Protein 1QHQ (pdb70)

Foldseek 3Di:
DLFKAFPFFDPDDFPEEEEWEPEQEDLAIPAQEAEEAAQGKYKYKYFYAHPPQDKWKKWWFQDDDVRVVQQLVQLQPVVVNQRHRDHPRPRTGIMGGIATHRDMTITIGGHHHFDKIKMAINRPPSVVRPHIHIYGHHD

Sequence (139 aa):
ANAPGGSNVVNETPAQTVEVRAAPDALAFAQTSLSLPANTVVRLDFVNQNNLGVQHNWVLVNGGDDVAAAVNTAAQNNADALFVPPPDTPNALAWTAMLNAGESGSVTFRTPAPGTYLYICTFPGHYLAGMKGTLTVTP

Secondary structure (DSSP, 8-state):
----B-TTB--S--SEEEEEEB-SSSSSBS-SEEEEETT-EEEEEEEE--SS---B--EEESSSHHHHHHHHHHHHT-GGGTTPPPTT-TTEEEEPPPB-TTEEEEEEEE--SSEEEEEE--STTTTTTT-EEEEEEE-

B-factor: mean 20.48, std 12.96, range [2.92, 97.49]

CATH classification: 2.60.40.420

Organism: Chloroflexus aurantiacus (strain ATCC 29366 / DSM 635 / J-10-fl) (NCBI:txid324602)

InterPro domains:
  IPR000923 Blue (type 1) copper domain [PF00127] (114-233)
  IPR008972 Cupredoxin [G3DSA:2.60.40.420] (96-235)
  IPR008972 Cupredoxin [SSF49503] (112-233)
  IPR028871 Blue (type 1) copper protein, binding site [PS00196] (211-227)
  IPR033138 Multicopper oxidases, conserved site [PS00079] (211-231)
  IPR050845 Copper-binding electron transfer protein [PTHR38439] (43-235)

Radius of gyration: 13.28 Å; Cα contacts (8 Å, |Δi|>4): 387; chains: 1; bounding box: 32×34×27 Å

Structure (mmCIF, N/CA/C/O backbone):
data_1QHQ
#
_entry.id   1QHQ
#
_cell.length_a   115.739
_cell.length_b   115.739
_cell.length_c   54.549
_cell.angle_alpha   90.00
_cell.angle_beta   90.00
_cell.angle_gamma   120.00
#
_symmetry.space_group_name_H-M   'P 64 2 2'
#
loop_
_entity.id
_entity.type
_entity.pdbx_description
1 polymer 'PROTEIN (AURACYANIN)'
2 non-polymer 'COPPER (II) ION'
3 non-polymer 'CHLORIDE ION'
4 non-polymer 'SULFATE ION'
5 water water
#
loop_
_atom_site.group_PDB
_atom_site.id
_atom_site.type_symbol
_atom_site.label_atom_id
_atom_site.label_alt_id
_atom_site.label_comp_id
_atom_site.label_asym_id
_atom_site.label_entity_id
_atom_site.label_seq_id
_atom_site.pdbx_PDB_ins_code
_atom_site.Cartn_x
_atom_site.Cartn_y
_atom_site.Cartn_z
_atom_site.occupancy
_atom_site.B_iso_or_equiv
_atom_site.auth_seq_id
_atom_site.auth_comp_id
_atom_site.auth_asym_id
_atom_site.auth_atom_id
_atom_site.pdbx_PDB_model_num
ATOM 1 N N . ALA A 1 2 ? 20.930 24.991 -18.846 1.00 30.32 2 ALA A N 1
ATOM 2 C CA . ALA A 1 2 ? 20.472 25.227 -17.453 1.00 28.59 2 ALA A CA 1
ATOM 3 C C . ALA A 1 2 ? 21.560 25.919 -16.632 1.00 27.08 2 ALA A C 1
ATOM 4 O O . ALA A 1 2 ? 21.352 26.155 -15.431 1.00 28.26 2 ALA A O 1
ATOM 6 N N . ASN A 1 3 ? 22.811 25.796 -17.096 1.00 25.25 3 ASN A N 1
ATOM 7 C CA . ASN A 1 3 ? 23.853 26.692 -16.547 1.00 21.35 3 ASN A CA 1
ATOM 8 C C . ASN A 1 3 ? 23.480 28.137 -16.835 1.00 21.74 3 ASN A C 1
ATOM 9 O O . ASN A 1 3 ? 23.769 28.688 -17.903 1.00 20.72 3 ASN A O 1
ATOM 14 N N . ALA A 1 4 ? 22.846 28.792 -15.850 1.00 21.48 4 ALA A N 1
ATOM 15 C CA . ALA A 1 4 ? 22.393 30.168 -16.049 1.00 18.87 4 ALA A CA 1
ATOM 16 C C . ALA A 1 4 ? 22.420 30.918 -14.705 1.00 17.26 4 ALA A C 1
ATOM 17 O O . ALA A 1 4 ? 22.327 30.271 -13.654 1.00 18.12 4 ALA A O 1
ATOM 19 N N . PRO A 1 5 ? 22.393 32.217 -14.791 1.00 15.99 5 PRO A N 1
ATOM 20 C CA . PRO A 1 5 ? 22.293 33.052 -13.577 1.00 15.93 5 PRO A CA 1
ATOM 21 C C . PRO A 1 5 ? 20.946 32.818 -12.934 1.00 14.48 5 PRO A C 1
ATOM 22 O O . PRO A 1 5 ? 19.997 32.332 -13.576 1.00 16.90 5 PRO A O 1
ATOM 26 N N . GLY A 1 6 ? 20.772 33.276 -11.706 1.00 12.60 6 GLY A N 1
ATOM 27 C CA . GLY A 1 6 ? 19.476 33.043 -11.026 1.00 12.73 6 GLY A CA 1
ATOM 28 C C . GLY A 1 6 ? 19.575 33.616 -9.605 1.00 14.07 6 GLY A C 1
ATOM 29 O O . GLY A 1 6 ? 20.469 34.413 -9.318 1.00 14.76 6 GLY A O 1
ATOM 30 N N . GLY A 1 7 ? 18.543 33.335 -8.828 1.00 15.35 7 GLY A N 1
ATOM 31 C CA . GLY A 1 7 ? 18.497 33.801 -7.445 1.00 14.02 7 GLY A CA 1
ATOM 32 C C . GLY A 1 7 ? 17.148 34.433 -7.130 1.00 14.97 7 GLY A C 1
ATOM 33 O O . GLY A 1 7 ? 16.440 34.974 -7.963 1.00 15.22 7 GLY A O 1
ATOM 34 N N . SER A 1 8 ? 16.821 34.376 -5.813 1.00 14.03 8 SER A N 1
ATOM 35 C CA . SER A 1 8 ? 15.562 34.953 -5.382 1.00 14.70 8 SER A CA 1
ATOM 36 C C . SER A 1 8 ? 15.475 36.442 -5.640 1.00 15.73 8 SER A C 1
ATOM 37 O O . SER A 1 8 ? 14.362 36.950 -5.751 1.00 15.43 8 SER A O 1
ATOM 40 N N . ASN A 1 9 ? 16.584 37.160 -5.661 1.00 13.10 9 ASN A N 1
ATOM 41 C CA . ASN A 1 9 ? 16.553 38.616 -5.758 1.00 11.23 9 ASN A CA 1
ATOM 42 C C . ASN A 1 9 ? 16.880 39.139 -7.149 1.00 8.89 9 ASN A C 1
ATOM 43 O O . ASN A 1 9 ? 17.067 40.345 -7.327 1.00 11.68 9 ASN A O 1
ATOM 48 N N . VAL A 1 10 ? 16.959 38.241 -8.132 1.00 10.10 10 VAL A N 1
ATOM 49 C CA . VAL A 1 10 ? 17.215 38.721 -9.517 1.00 10.47 10 VAL A CA 1
ATOM 50 C C . VAL A 1 10 ? 16.088 39.608 -9.999 1.00 14.63 10 VAL A C 1
ATOM 51 O O . VAL A 1 10 ? 14.924 39.289 -9.739 1.00 13.79 10 VAL A O 1
ATOM 55 N N . VAL A 1 11 ? 16.434 40.711 -10.648 1.00 12.02 11 VAL A N 1
ATOM 56 C CA . VAL A 1 11 ? 15.401 41.607 -11.199 1.00 12.07 11 VAL A CA 1
ATOM 57 C C . VAL A 1 11 ? 15.834 42.041 -12.591 1.00 13.29 11 VAL A C 1
ATOM 58 O O . VAL A 1 11 ? 17.030 42.123 -12.903 1.00 12.98 11 VAL A O 1
ATOM 62 N N . ASN A 1 12 ? 14.851 42.322 -13.445 1.00 13.84 12 ASN A N 1
ATOM 63 C CA . ASN A 1 12 ? 15.104 42.920 -14.752 1.00 13.75 12 ASN A CA 1
ATOM 64 C C . ASN A 1 12 ? 14.871 44.417 -14.647 1.00 12.76 12 ASN A C 1
ATOM 65 O O . ASN A 1 12 ? 13.837 44.996 -15.019 1.00 13.06 12 ASN A O 1
ATOM 73 N N . GLU A 1 13 ? 15.806 45.090 -13.974 1.00 11.54 13 GLU A N 1
ATOM 74 C CA . GLU A 1 13 ? 15.771 46.512 -13.737 1.00 10.23 13 GLU A CA 1
ATOM 75 C C . GLU A 1 13 ? 17.114 47.141 -14.075 1.00 14.93 13 GLU A C 1
ATOM 76 O O . GLU A 1 13 ? 18.136 46.440 -14.055 1.00 12.11 13 GLU A O 1
ATOM 86 N N . THR A 1 14 ? 17.102 48.424 -14.350 1.00 13.75 14 THR A N 1
ATOM 87 C CA . THR A 1 14 ? 18.381 49.110 -14.659 1.00 16.99 14 THR A CA 1
ATOM 88 C C . THR A 1 14 ? 19.176 49.206 -13.365 1.00 12.28 14 THR A C 1
ATOM 89 O O . THR A 1 14 ? 18.670 49.591 -12.314 1.00 14.48 14 THR A O 1
ATOM 95 N N . PRO A 1 15 ? 20.454 48.814 -13.421 1.00 12.98 15 PRO A N 1
ATOM 96 C CA . PRO A 1 15 ? 21.274 48.840 -12.227 1.00 13.38 15 PRO A CA 1
ATOM 97 C C . PRO A 1 15 ? 21.509 50.267 -11.726 1.00 11.64 15 PRO A C 1
ATOM 98 O O . PRO A 1 15 ? 21.793 51.151 -12.531 1.00 14.02 15 PRO A O 1
ATOM 102 N N . ALA A 1 16 ? 21.478 50.420 -10.414 1.00 11.15 16 ALA A N 1
ATOM 103 C CA . ALA A 1 16 ? 21.850 51.706 -9.793 1.00 12.22 16 ALA A CA 1
ATOM 104 C C . ALA A 1 16 ? 23.355 51.749 -9.569 1.00 13.08 16 ALA A C 1
ATOM 105 O O . ALA A 1 16 ? 23.987 52.795 -9.386 1.00 15.68 16 ALA A O 1
ATOM 107 N N . GLN A 1 17 ? 23.952 50.553 -9.451 1.00 12.57 17 GLN A N 1
ATOM 108 C CA . GLN A 1 17 ? 25.362 50.410 -9.258 1.00 11.61 17 GLN A CA 1
ATOM 109 C C . GLN A 1 17 ? 25.826 49.142 -10.014 1.00 10.29 17 GLN A C 1
ATOM 110 O O . GLN A 1 17 ? 25.015 48.267 -10.255 1.00 11.33 17 GLN A O 1
ATOM 116 N N . THR A 1 18 ? 27.100 49.165 -10.402 1.00 9.51 18 THR A N 1
ATOM 117 C CA . THR A 1 18 ? 27.660 47.890 -10.918 1.00 10.71 18 THR A CA 1
ATOM 118 C C . THR A 1 18 ? 28.946 47.619 -10.127 1.00 9.57 18 THR A C 1
ATOM 119 O O . THR A 1 18 ? 29.580 48.534 -9.599 1.00 9.44 18 THR A O 1
ATOM 123 N N . VAL A 1 19 ? 29.252 46.335 -9.997 1.00 8.99 19 VAL A N 1
ATOM 124 C CA . VAL A 1 19 ? 30.507 46.016 -9.246 1.00 9.89 19 VAL A CA 1
ATOM 125 C C . VAL A 1 19 ? 31.211 44.855 -9.964 1.00 8.91 19 VAL A C 1
ATOM 126 O O . VAL A 1 19 ? 30.534 43.927 -10.413 1.00 10.47 19 VAL A O 1
ATOM 130 N N . GLU A 1 20 ? 32.515 44.940 -10.062 1.00 9.46 20 GLU A N 1
ATOM 131 C CA . GLU A 1 20 ? 33.301 43.893 -10.747 1.00 11.39 20 GLU A CA 1
ATOM 132 C C . GLU A 1 20 ? 33.882 42.918 -9.708 1.00 11.05 20 GLU A C 1
ATOM 133 O O . GLU A 1 20 ? 34.445 43.371 -8.722 1.00 12.46 20 GLU A O 1
ATOM 143 N N . VAL A 1 21 ? 33.740 41.635 -9.981 1.00 9.27 21 VAL A N 1
ATOM 144 C CA . VAL A 1 21 ? 34.480 40.643 -9.144 1.00 9.93 21 VAL A CA 1
ATOM 145 C C . VAL A 1 21 ? 35.365 39.853 -10.107 1.00 10.99 21 VAL A C 1
ATOM 146 O O . VAL A 1 21 ? 34.912 39.543 -11.209 1.00 13.59 21 VAL A O 1
ATOM 150 N N . ARG A 1 22 ? 36.555 39.503 -9.658 1.00 11.54 22 ARG A N 1
ATOM 151 C CA . ARG A 1 22 ? 37.452 38.703 -10.500 1.00 12.30 22 ARG A CA 1
ATOM 152 C C . ARG A 1 22 ? 37.849 37.443 -9.673 1.00 13.81 22 ARG A C 1
ATOM 153 O O . ARG A 1 22 ? 37.872 37.506 -8.452 1.00 11.24 22 ARG A O 1
ATOM 161 N N . ALA A 1 23 ? 38.294 36.459 -10.436 1.00 15.13 23 ALA A N 1
ATOM 162 C CA . ALA A 1 23 ? 38.861 35.254 -9.778 1.00 17.35 23 ALA A CA 1
ATOM 163 C C . ALA A 1 23 ? 40.320 35.503 -9.470 1.00 15.96 23 ALA A C 1
ATOM 164 O O . ALA A 1 23 ? 40.981 36.333 -10.122 1.00 14.73 23 ALA A O 1
ATOM 166 N N . ALA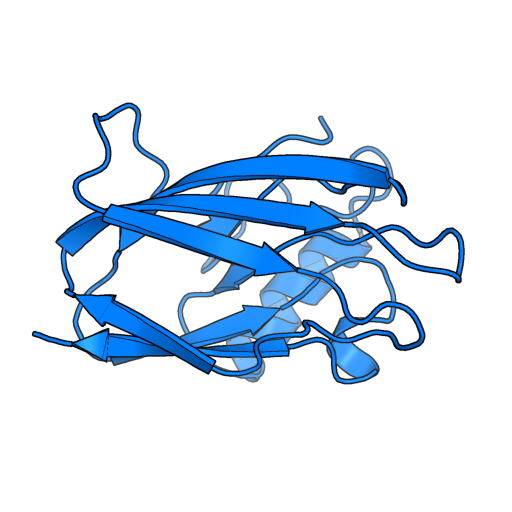 A 1 24 ? 40.828 34.854 -8.413 1.00 16.44 24 ALA A N 1
ATOM 167 C CA . ALA A 1 24 ? 42.324 34.866 -8.275 1.00 16.05 24 ALA A CA 1
ATOM 168 C C . ALA A 1 24 ? 42.857 34.077 -9.491 1.00 14.99 24 ALA A C 1
ATOM 169 O O . ALA A 1 24 ? 42.205 33.126 -9.918 1.00 17.34 24 ALA A O 1
ATOM 171 N N . PRO A 1 25 ? 43.965 34.504 -10.039 1.00 20.92 25 PRO A N 1
ATOM 172 C CA . PRO A 1 25 ? 44.507 33.876 -11.245 1.00 22.94 25 PRO A CA 1
ATOM 173 C C . PRO A 1 25 ? 45.137 32.528 -10.947 1.00 23.50 25 PRO A C 1
ATOM 174 O O . PRO A 1 25 ? 45.064 31.635 -11.803 1.00 23.81 25 PRO A O 1
ATOM 178 N N . ASP A 1 26 ? 45.659 32.348 -9.746 1.00 24.01 26 ASP A N 1
ATOM 179 C CA . ASP A 1 26 ? 46.407 31.130 -9.407 1.00 24.04 26 ASP A CA 1
ATOM 180 C C . ASP A 1 26 ? 45.901 30.438 -8.164 1.00 24.28 26 ASP A C 1
ATOM 181 O O . ASP A 1 26 ? 46.593 29.568 -7.583 1.00 22.93 26 ASP A O 1
ATOM 186 N N . ALA A 1 27 ? 44.680 30.722 -7.725 1.00 18.29 27 ALA A N 1
ATOM 187 C CA . ALA A 1 27 ? 44.126 30.092 -6.530 1.00 16.89 27 ALA A CA 1
ATOM 188 C C . ALA A 1 27 ? 42.650 29.861 -6.665 1.00 17.87 27 ALA A C 1
ATOM 189 O O . ALA A 1 27 ? 41.981 30.589 -7.443 1.00 18.64 27 ALA A O 1
ATOM 191 N N . LEU A 1 28 ? 42.054 28.996 -5.876 1.00 15.96 28 LEU A N 1
ATOM 192 C CA . LEU A 1 28 ? 40.620 28.830 -5.788 1.00 16.63 28 LEU A CA 1
ATOM 193 C C . LEU A 1 28 ? 40.027 29.848 -4.808 1.00 16.44 28 LEU A C 1
ATOM 194 O O . LEU A 1 28 ? 39.696 29.591 -3.667 1.00 16.14 28 LEU A O 1
ATOM 199 N N . ALA A 1 29 ? 39.968 31.102 -5.314 1.00 15.81 29 ALA A N 1
ATOM 200 C CA . ALA A 1 29 ? 39.510 32.201 -4.454 1.00 14.09 29 ALA A CA 1
ATOM 201 C C . ALA A 1 29 ? 39.007 33.339 -5.371 1.00 16.12 29 ALA A C 1
ATOM 202 O O . ALA A 1 29 ? 39.403 33.430 -6.521 1.00 15.37 29 ALA A O 1
ATOM 204 N N . PHE A 1 30 ? 38.202 34.196 -4.746 1.00 14.88 30 PHE A N 1
ATOM 205 C CA . PHE A 1 30 ? 37.890 35.465 -5.436 1.00 11.97 30 PHE A CA 1
ATOM 206 C C . PHE A 1 30 ? 39.062 36.406 -5.173 1.00 13.18 30 PHE A C 1
ATOM 207 O O . PHE A 1 30 ? 39.635 36.398 -4.078 1.00 15.36 30 PHE A O 1
ATOM 215 N N . ALA A 1 31 ? 39.289 37.357 -6.095 1.00 12.66 31 ALA A N 1
ATOM 216 C CA . ALA A 1 31 ? 40.299 38.382 -5.846 1.00 15.47 31 ALA A CA 1
ATOM 217 C C . ALA A 1 31 ? 39.805 39.354 -4.777 1.00 14.68 31 ALA A C 1
ATOM 218 O O . ALA A 1 31 ? 40.566 39.869 -3.982 1.00 18.60 31 ALA A O 1
ATOM 220 N N . GLN A 1 32 ? 38.482 39.560 -4.759 1.00 17.38 32 GLN A N 1
ATOM 221 C CA . GLN A 1 32 ? 37.847 40.405 -3.737 1.00 17.76 32 GLN A CA 1
ATOM 222 C C . GLN A 1 32 ? 37.212 39.494 -2.668 1.00 14.24 32 GLN A C 1
ATOM 223 O O . GLN A 1 32 ? 36.228 38.821 -2.973 1.00 14.67 32 GLN A O 1
ATOM 229 N N . THR A 1 33 ? 37.677 39.596 -1.432 1.00 14.64 33 THR A N 1
ATOM 230 C CA . THR A 1 33 ? 37.084 38.765 -0.374 1.00 14.81 33 THR A CA 1
ATOM 231 C C . THR A 1 33 ? 36.127 39.560 0.498 1.00 13.49 33 THR A C 1
ATOM 232 O O . THR A 1 33 ? 35.475 39.011 1.378 1.00 11.76 33 THR A O 1
ATOM 236 N N . SER A 1 34 ? 35.971 40.857 0.149 1.00 12.53 34 SER A N 1
ATOM 237 C CA . SER A 1 34 ? 34.901 41.637 0.763 1.00 13.07 34 SER A CA 1
ATOM 238 C C . SER A 1 34 ? 34.251 42.559 -0.282 1.00 12.29 34 SER A C 1
ATOM 239 O O . SER A 1 34 ? 34.852 43.067 -1.188 1.00 13.64 34 SER A O 1
ATOM 242 N N . LEU A 1 35 ? 32.918 42.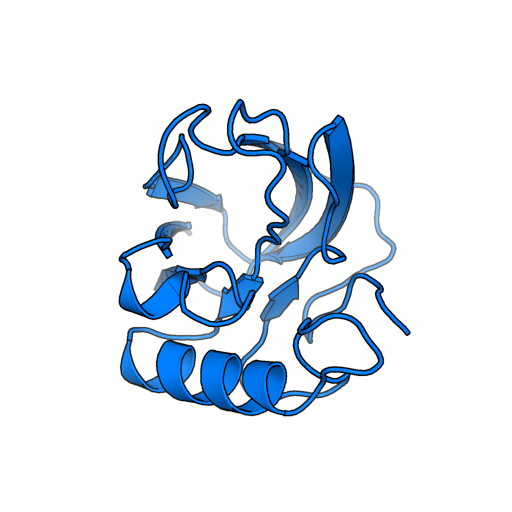690 -0.125 1.00 10.80 35 LEU A N 1
ATOM 243 C CA . LEU A 1 35 ? 32.175 43.628 -0.967 1.00 10.14 35 LEU A CA 1
ATOM 244 C C . LEU A 1 35 ? 31.259 44.442 -0.007 1.00 10.58 35 LEU A C 1
ATOM 245 O O . LEU A 1 35 ? 30.934 43.931 1.042 1.00 9.74 35 LEU A O 1
ATOM 250 N N . SER A 1 36 ? 30.879 45.610 -0.518 1.00 10.81 36 SER A N 1
ATOM 251 C CA . SER A 1 36 ? 29.959 46.456 0.295 1.00 11.61 36 SER A CA 1
ATOM 252 C C . SER A 1 36 ? 28.926 47.057 -0.665 1.00 10.85 36 SER A C 1
ATOM 253 O O . SER A 1 36 ? 29.352 47.625 -1.673 1.00 13.35 36 SER A O 1
ATOM 256 N N . LEU A 1 37 ? 27.660 46.995 -0.348 1.00 11.35 37 LEU A N 1
ATOM 257 C CA . LEU A 1 37 ? 26.640 47.644 -1.230 1.00 10.78 37 LEU A CA 1
ATOM 258 C C . LEU A 1 37 ? 25.539 48.164 -0.297 1.00 11.45 37 LEU A C 1
ATOM 259 O O . LEU A 1 37 ? 25.243 47.580 0.727 1.00 12.31 37 LEU A O 1
ATOM 264 N N . PRO A 1 38 ? 24.804 49.176 -0.783 1.00 9.70 38 PRO A N 1
ATOM 265 C CA . PRO A 1 38 ? 23.640 49.646 -0.020 1.00 11.94 38 PRO A CA 1
ATOM 266 C C . PRO A 1 38 ? 22.504 48.659 -0.122 1.00 12.11 38 PRO A C 1
ATOM 267 O O . PRO A 1 38 ? 22.410 47.951 -1.133 1.00 12.06 38 PRO A O 1
ATOM 271 N N . ALA A 1 39 ? 21.607 48.664 0.848 1.00 10.72 39 ALA A N 1
ATOM 272 C CA . ALA A 1 39 ? 20.447 47.802 0.875 1.00 11.21 39 ALA A CA 1
ATOM 273 C C . ALA A 1 39 ? 19.393 48.224 -0.159 1.00 12.48 39 ALA A C 1
ATOM 274 O O . ALA A 1 39 ? 19.349 49.378 -0.550 1.00 13.67 39 ALA A O 1
ATOM 276 N N . ASN A 1 40 ? 18.614 47.259 -0.563 1.00 11.86 40 ASN A N 1
ATOM 277 C CA . ASN A 1 40 ? 17.432 47.477 -1.404 1.00 12.78 40 ASN A CA 1
ATOM 278 C C . ASN A 1 40 ? 17.745 48.299 -2.620 1.00 13.05 40 ASN A C 1
ATOM 279 O O . ASN A 1 40 ? 17.001 49.194 -3.065 1.00 14.90 40 ASN A O 1
ATOM 284 N N . THR A 1 41 ? 18.856 47.983 -3.297 1.00 11.53 41 THR A N 1
ATOM 285 C CA . THR A 1 41 ? 19.347 48.661 -4.453 1.00 11.98 41 THR A CA 1
ATOM 286 C C . THR A 1 41 ? 19.618 47.665 -5.590 1.00 11.77 41 THR A C 1
ATOM 287 O O . THR A 1 41 ? 20.034 46.534 -5.305 1.00 12.03 41 THR A O 1
ATOM 291 N N . VAL A 1 42 ? 19.296 48.037 -6.806 1.00 9.80 42 VAL A N 1
ATOM 292 C CA . VAL A 1 42 ? 19.576 47.144 -7.954 1.00 9.44 42 VAL A CA 1
ATOM 293 C C . VAL A 1 42 ? 21.040 47.275 -8.339 1.00 9.77 42 VAL A C 1
ATOM 294 O O . VAL A 1 42 ? 21.550 48.362 -8.628 1.00 10.48 42 VAL A O 1
ATOM 298 N N . VAL A 1 43 ? 21.713 46.114 -8.338 1.00 10.11 43 VAL A N 1
ATOM 299 C CA . VAL A 1 43 ? 23.151 46.107 -8.673 1.00 6.73 43 VAL A CA 1
ATOM 300 C C . VAL A 1 43 ? 23.412 45.083 -9.759 1.00 7.22 43 VAL A C 1
ATOM 301 O O . VAL A 1 43 ? 22.806 44.006 -9.730 1.00 7.92 43 VAL A O 1
ATOM 307 N N . ARG A 1 44 ? 24.237 45.427 -10.735 1.00 8.42 44 ARG A N 1
ATOM 308 C CA . ARG A 1 44 ? 24.772 44.424 -11.645 1.00 9.38 44 ARG A CA 1
ATOM 309 C C . ARG A 1 44 ? 26.177 44.027 -11.196 1.00 6.43 44 ARG A C 1
ATOM 310 O O . ARG A 1 44 ? 27.083 44.832 -11.125 1.00 7.93 44 ARG A O 1
ATOM 318 N N . LEU A 1 45 ? 26.310 42.700 -10.908 1.00 9.34 45 LEU A N 1
ATOM 319 C CA . LE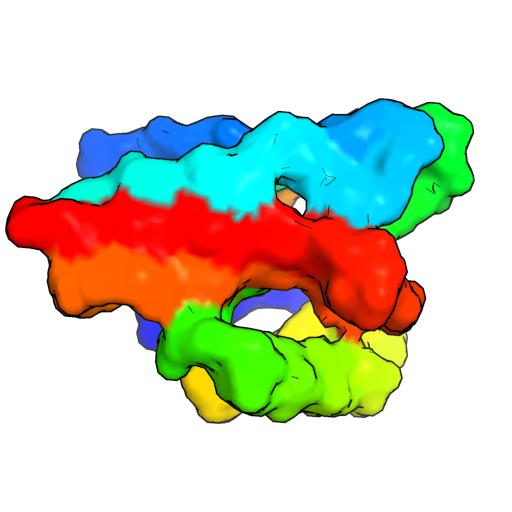U A 1 45 ? 27.627 42.195 -10.531 1.00 10.09 45 LEU A CA 1
ATOM 320 C C . LEU A 1 45 ? 28.242 41.499 -11.763 1.00 6.94 45 LEU A C 1
ATOM 321 O O . LEU A 1 45 ? 27.561 40.690 -12.404 1.00 9.95 45 LEU A O 1
ATOM 329 N N . ASP A 1 46 ? 29.385 41.982 -12.157 1.00 6.45 46 ASP A N 1
ATOM 330 C CA . ASP A 1 46 ? 30.091 41.418 -13.324 1.00 8.75 46 ASP A CA 1
ATOM 331 C C . ASP A 1 46 ? 31.228 40.508 -12.784 1.00 9.85 46 ASP A C 1
ATOM 332 O O . ASP A 1 46 ? 32.160 41.046 -12.206 1.00 11.14 46 ASP A O 1
ATOM 337 N N . PHE A 1 47 ? 31.101 39.211 -13.033 1.00 10.01 47 PHE A N 1
ATOM 338 C CA . PHE A 1 47 ? 32.196 38.295 -12.577 1.00 11.19 47 PHE A CA 1
ATOM 339 C C . PHE A 1 47 ? 33.035 37.888 -13.798 1.00 9.78 47 PHE A C 1
ATOM 340 O O . PHE A 1 47 ? 32.515 37.363 -14.784 1.00 9.45 47 PHE A O 1
ATOM 348 N N . VAL A 1 48 ? 34.281 38.343 -13.781 1.00 11.66 48 VAL A N 1
ATOM 349 C CA . VAL A 1 48 ? 35.225 38.008 -14.857 1.00 14.60 48 VAL A CA 1
ATOM 350 C C . VAL A 1 48 ? 36.154 36.877 -14.372 1.00 14.33 48 VAL A C 1
ATOM 351 O O . VAL A 1 48 ? 36.819 37.012 -13.356 1.00 16.85 48 VAL A O 1
ATOM 355 N N . ASN A 1 49 ? 35.976 35.702 -14.979 1.00 12.35 49 ASN A N 1
ATOM 356 C CA . ASN A 1 49 ? 36.779 34.534 -14.586 1.00 13.22 49 ASN A CA 1
ATOM 357 C C . ASN A 1 49 ? 38.026 34.401 -15.467 1.00 14.11 49 ASN A C 1
ATOM 358 O O . ASN A 1 49 ? 37.962 33.616 -16.435 1.00 18.53 49 ASN A O 1
ATOM 363 N N . GLN A 1 50 ? 39.074 35.132 -15.198 1.00 13.75 50 GLN A N 1
ATOM 364 C CA . GLN A 1 50 ? 40.360 34.914 -15.894 1.00 16.65 50 GLN A CA 1
ATOM 365 C C . GLN A 1 50 ? 41.335 34.289 -14.870 1.00 16.70 50 GLN A C 1
ATOM 366 O O . GLN A 1 50 ? 41.559 34.826 -13.806 1.00 16.19 50 GLN A O 1
ATOM 372 N N . ASN A 1 51 ? 41.800 33.075 -15.225 1.00 17.30 51 ASN A N 1
ATOM 373 C CA . ASN A 1 51 ? 42.679 32.379 -14.260 1.00 19.33 51 ASN A CA 1
ATOM 374 C C . ASN A 1 51 ? 43.658 31.489 -15.041 1.00 20.78 51 ASN A C 1
ATOM 375 O O . ASN A 1 51 ? 43.373 31.131 -16.172 1.00 20.42 51 ASN A O 1
ATOM 380 N N . ASN A 1 52 ? 44.759 31.186 -14.390 1.00 20.99 52 ASN A N 1
ATOM 381 C CA . ASN A 1 52 ? 45.806 30.359 -15.012 1.00 21.85 52 ASN A CA 1
ATOM 382 C C . ASN A 1 52 ? 45.628 28.884 -14.777 1.00 24.13 52 ASN A C 1
ATOM 383 O O . ASN A 1 52 ? 46.504 28.089 -15.215 1.00 25.37 52 ASN A O 1
ATOM 388 N N . LEU A 1 53 ? 44.545 28.420 -14.183 1.00 21.38 53 LEU A N 1
ATOM 389 C CA . LEU A 1 53 ? 44.345 27.012 -13.869 1.00 20.85 53 LEU A CA 1
ATOM 390 C C . LEU A 1 53 ? 43.493 26.295 -14.868 1.00 21.49 53 LEU A C 1
ATOM 391 O O . LEU A 1 53 ? 43.200 25.086 -14.765 1.00 21.02 53 LEU A O 1
ATOM 396 N N . GLY A 1 54 ? 42.774 27.063 -15.732 1.00 20.04 54 GLY A N 1
ATOM 397 C CA . GLY A 1 54 ? 41.809 26.447 -16.631 1.00 17.98 54 GLY A CA 1
ATOM 398 C C . GLY A 1 54 ? 40.541 26.027 -15.917 1.00 14.17 54 GLY A C 1
ATOM 399 O O . GLY A 1 54 ? 39.749 25.213 -16.373 1.00 17.39 54 GLY A O 1
ATOM 400 N N . VAL A 1 55 ? 40.285 26.685 -14.746 1.00 14.90 55 VAL A N 1
ATOM 401 C CA . VAL A 1 55 ? 39.208 26.230 -13.889 1.00 14.96 55 VAL A CA 1
ATOM 402 C C . VAL A 1 55 ? 37.946 27.091 -13.935 1.00 15.20 55 VAL A C 1
ATOM 403 O O . VAL A 1 55 ? 38.000 28.286 -14.227 1.00 16.38 55 VAL A O 1
ATOM 407 N N . GLN A 1 56 ? 36.823 26.465 -13.761 1.00 15.06 56 GLN A N 1
ATOM 408 C CA . GLN A 1 56 ? 35.513 27.082 -13.702 1.00 14.40 56 GLN A CA 1
ATOM 409 C C . GLN A 1 56 ? 35.201 27.709 -12.350 1.00 16.60 56 GLN A C 1
ATOM 410 O O . GLN A 1 56 ? 35.612 27.214 -11.320 1.00 16.35 56 GLN A O 1
ATOM 416 N N . HIS A 1 57 ? 34.344 28.757 -12.392 1.00 15.37 57 HIS A N 1
ATOM 417 C CA . HIS A 1 57 ? 33.957 29.454 -11.174 1.00 12.52 57 HIS A CA 1
ATOM 418 C C . HIS A 1 57 ? 32.623 30.210 -11.396 1.00 14.81 57 HIS A C 1
ATOM 419 O O . HIS A 1 57 ? 32.292 30.599 -12.496 1.00 11.99 57 HIS A O 1
ATOM 426 N N . ASN A 1 58 ? 31.927 30.365 -10.257 1.00 12.19 58 ASN A N 1
ATOM 427 C CA . ASN A 1 58 ? 30.709 31.217 -10.324 1.00 11.08 58 ASN A CA 1
ATOM 428 C C . ASN A 1 58 ? 30.768 32.105 -9.070 1.00 10.02 58 ASN A C 1
ATOM 429 O O . ASN A 1 58 ? 31.679 32.100 -8.305 1.00 9.29 58 ASN A O 1
ATOM 434 N N . TRP A 1 59 ? 29.791 33.029 -9.017 1.00 8.85 59 TRP A N 1
ATOM 435 C CA . TRP A 1 59 ? 29.623 33.915 -7.849 1.00 10.38 59 TRP A CA 1
ATOM 436 C C . TRP A 1 59 ? 28.197 33.721 -7.350 1.00 8.90 59 TRP A C 1
ATOM 437 O O . TRP A 1 59 ? 27.219 33.868 -8.139 1.00 8.73 59 TRP A O 1
ATOM 448 N N . VAL A 1 60 ? 28.066 33.354 -6.091 1.00 8.52 60 VAL A N 1
ATOM 449 C CA . VAL A 1 60 ? 26.783 33.017 -5.493 1.00 10.35 60 VAL A CA 1
ATOM 450 C C . VAL A 1 60 ? 26.601 33.743 -4.158 1.00 10.30 60 VAL A C 1
ATOM 451 O O . VAL A 1 60 ? 27.352 33.555 -3.241 1.00 9.64 60 VAL A O 1
ATOM 455 N N . LEU A 1 61 ? 25.565 34.617 -4.120 1.00 9.99 61 LEU A N 1
ATOM 456 C CA . LEU A 1 61 ? 25.299 35.335 -2.842 1.00 9.90 61 LEU A CA 1
ATOM 457 C C . LEU A 1 61 ? 24.232 34.588 -2.061 1.00 10.41 61 LEU A C 1
ATOM 458 O O . LEU A 1 61 ? 23.182 34.287 -2.601 1.00 10.29 61 LEU A O 1
ATOM 463 N N . VAL A 1 62 ? 24.531 34.254 -0.806 1.00 10.28 62 VAL A N 1
ATOM 464 C CA . VAL A 1 62 ? 23.583 33.495 -0.009 1.00 11.02 62 VAL A CA 1
ATOM 465 C C . VAL A 1 62 ? 23.011 34.352 1.126 1.00 12.27 62 VAL A C 1
ATOM 466 O O . VAL A 1 62 ? 23.629 35.302 1.554 1.00 11.71 62 VAL A O 1
ATOM 470 N N . ASN A 1 63 ? 21.803 33.941 1.541 1.00 12.76 63 ASN A N 1
ATOM 471 C CA . ASN A 1 63 ? 21.070 34.712 2.570 1.00 14.57 63 ASN A CA 1
ATOM 472 C C . ASN A 1 63 ? 21.488 34.313 3.965 1.00 15.22 63 ASN A C 1
ATOM 473 O O . ASN A 1 63 ? 20.706 33.741 4.745 1.00 17.96 63 ASN A O 1
ATOM 478 N N . GLY A 1 64 ? 22.769 34.492 4.292 1.00 13.43 64 GLY A N 1
ATOM 479 C CA . GLY A 1 64 ? 23.278 34.070 5.589 1.00 15.06 64 GLY A CA 1
ATOM 480 C C . GLY A 1 64 ? 24.786 33.863 5.587 1.00 16.57 64 GLY A C 1
ATOM 481 O O . GLY A 1 64 ? 25.524 34.379 4.757 1.00 13.85 64 GLY A O 1
ATOM 482 N N . GLY A 1 65 ? 25.234 33.081 6.568 1.00 16.01 65 GLY A N 1
ATOM 483 C CA . GLY A 1 65 ? 26.604 32.769 6.815 1.00 17.01 65 GLY A CA 1
ATOM 484 C C . GLY A 1 65 ? 26.953 31.338 6.347 1.00 17.06 65 GLY A C 1
ATOM 485 O O . GLY A 1 65 ? 26.356 30.829 5.422 1.00 18.38 65 GLY A O 1
ATOM 486 N N . ASP A 1 66 ? 27.891 30.735 7.075 1.00 17.11 66 ASP A N 1
ATOM 487 C CA . ASP A 1 66 ? 28.461 29.459 6.655 1.00 19.48 66 ASP A CA 1
ATOM 488 C C . ASP A 1 66 ? 27.500 28.314 6.658 1.00 19.42 66 ASP A C 1
ATOM 489 O O . ASP A 1 66 ? 27.565 27.458 5.746 1.00 19.18 66 ASP A O 1
ATOM 494 N N . ASP A 1 67 ? 26.520 28.273 7.555 1.00 20.75 67 ASP A N 1
ATOM 495 C CA . ASP A 1 67 ? 25.529 27.209 7.568 1.00 22.71 67 ASP A CA 1
ATOM 496 C C . ASP A 1 67 ? 24.622 27.261 6.364 1.00 22.87 67 ASP A C 1
ATOM 497 O O . ASP A 1 67 ? 24.350 26.274 5.688 1.00 21.28 67 ASP A O 1
ATOM 502 N N . VAL A 1 68 ? 24.185 28.492 6.036 1.00 19.12 68 VAL A N 1
ATOM 503 C CA . VAL A 1 68 ? 23.350 28.666 4.827 1.00 18.66 68 VAL A CA 1
ATOM 504 C C . VAL A 1 68 ? 24.183 28.411 3.575 1.00 16.90 68 VAL A C 1
ATOM 505 O O . VAL A 1 68 ? 23.733 27.728 2.632 1.00 14.98 68 VAL A O 1
ATOM 509 N N . ALA A 1 69 ? 25.422 28.852 3.583 1.00 16.15 69 ALA A N 1
ATOM 510 C CA . ALA A 1 69 ? 26.323 28.671 2.446 1.00 17.01 69 ALA A CA 1
ATOM 511 C C . ALA A 1 69 ? 26.538 27.197 2.153 1.00 19.09 69 ALA A C 1
ATOM 512 O O . ALA A 1 69 ? 26.631 26.791 1.000 1.00 18.63 69 ALA A O 1
ATOM 514 N N . ALA A 1 70 ? 26.707 26.404 3.218 1.00 18.45 70 ALA A N 1
ATOM 515 C CA . ALA A 1 70 ? 26.918 24.962 3.046 1.00 17.74 70 ALA A CA 1
ATOM 516 C C . ALA A 1 70 ? 25.703 24.316 2.438 1.00 17.69 70 ALA A C 1
ATOM 517 O O . ALA A 1 70 ? 25.831 23.488 1.526 1.00 18.01 70 ALA A O 1
ATOM 519 N N . ALA A 1 71 ? 24.507 24.753 2.836 1.00 17.64 71 ALA A N 1
ATOM 520 C CA . ALA A 1 71 ? 23.271 24.258 2.287 1.00 16.94 71 ALA A CA 1
ATOM 521 C C . ALA A 1 71 ? 23.144 24.581 0.794 1.00 19.82 71 ALA A C 1
ATOM 522 O O . ALA A 1 71 ? 22.859 23.695 -0.001 1.00 18.98 71 ALA A O 1
ATOM 524 N N . VAL A 1 72 ? 23.383 25.852 0.441 1.00 18.48 72 VAL A N 1
ATOM 525 C CA . VAL A 1 72 ? 23.334 26.233 -0.971 1.00 18.44 72 VAL A CA 1
ATOM 526 C C . VAL A 1 72 ? 24.430 25.489 -1.747 1.00 15.12 72 VAL A C 1
ATOM 527 O O . VAL A 1 72 ? 24.150 24.980 -2.833 1.00 17.81 72 VAL A O 1
ATOM 531 N N . ASN A 1 73 ? 25.610 25.387 -1.185 1.00 16.43 73 ASN A N 1
ATOM 532 C CA . ASN A 1 73 ? 26.715 24.685 -1.839 1.00 17.25 73 ASN A CA 1
ATOM 533 C C . ASN A 1 73 ? 26.388 23.224 -2.077 1.00 19.95 73 ASN A C 1
ATOM 534 O O . ASN A 1 73 ? 26.699 22.657 -3.131 1.00 19.73 73 ASN A O 1
ATOM 539 N N . THR A 1 74 ? 25.797 22.572 -1.070 1.00 20.28 74 THR A N 1
ATOM 540 C CA . THR A 1 74 ? 25.366 21.193 -1.189 1.00 21.78 74 THR A CA 1
ATOM 541 C C . THR A 1 74 ? 24.326 20.983 -2.245 1.00 21.74 74 THR A C 1
ATOM 542 O O . THR A 1 74 ? 24.462 20.037 -3.055 1.00 23.89 74 THR A O 1
ATOM 546 N N . ALA A 1 75 ? 23.350 21.872 -2.390 1.00 22.76 75 ALA A N 1
ATOM 547 C CA . ALA A 1 75 ? 22.355 21.747 -3.449 1.00 22.44 75 ALA A CA 1
ATOM 548 C C . ALA A 1 75 ? 23.018 21.890 -4.820 1.00 24.23 75 ALA A C 1
ATOM 549 O O . ALA A 1 75 ? 22.719 21.122 -5.735 1.00 26.30 75 ALA A O 1
ATOM 551 N N . ALA A 1 76 ? 24.005 22.782 -4.936 1.00 23.44 76 ALA A N 1
ATOM 552 C CA . ALA A 1 76 ? 24.689 22.965 -6.217 1.00 23.62 76 ALA A CA 1
ATOM 553 C C . ALA A 1 76 ? 25.553 21.762 -6.557 1.00 24.97 76 ALA A C 1
ATOM 554 O O . ALA A 1 76 ? 25.690 21.382 -7.733 1.00 23.83 76 ALA A O 1
ATOM 556 N N . GLN A 1 77 ? 26.104 21.102 -5.544 1.00 26.28 77 GLN A N 1
ATOM 557 C CA . GLN A 1 77 ? 26.982 19.956 -5.744 1.00 30.66 77 GLN A CA 1
ATOM 558 C C . GLN A 1 77 ? 26.263 18.814 -6.460 1.00 33.14 77 GLN A C 1
ATOM 559 O O . GLN A 1 77 ? 26.879 18.030 -7.182 1.00 32.98 77 GLN A O 1
ATOM 565 N N . ASN A 1 78 ? 24.950 18.755 -6.310 1.00 33.97 78 ASN A N 1
ATOM 566 C CA . ASN A 1 78 ? 24.102 17.762 -6.912 1.00 37.35 78 ASN A CA 1
ATOM 567 C C . ASN A 1 78 ? 23.394 18.277 -8.155 1.00 38.16 78 ASN A C 1
ATOM 568 O O . ASN A 1 78 ? 22.264 17.867 -8.451 1.00 40.14 78 ASN A O 1
ATOM 573 N N . ASN A 1 79 ? 23.991 19.259 -8.812 1.00 36.47 79 ASN A N 1
ATOM 574 C CA . ASN A 1 79 ? 23.405 19.858 -10.008 1.00 34.56 79 ASN A CA 1
ATOM 575 C C . ASN A 1 79 ? 24.425 19.858 -11.132 1.00 33.82 79 ASN A C 1
ATOM 576 O O . ASN A 1 79 ? 24.719 20.869 -11.764 1.00 33.96 79 ASN A O 1
ATOM 581 N N . ALA A 1 80 ? 25.002 18.673 -11.382 1.00 33.44 80 ALA A N 1
ATOM 582 C CA . ALA A 1 80 ? 26.066 18.536 -12.360 1.00 32.37 80 ALA A CA 1
ATOM 583 C C . ALA A 1 80 ? 25.652 18.856 -13.779 1.00 31.40 80 ALA A C 1
ATOM 584 O O . ALA A 1 80 ? 26.481 19.333 -14.575 1.00 30.27 80 ALA A O 1
ATOM 586 N N . ASP A 1 81 ? 24.383 18.708 -14.117 1.00 33.12 81 ASP A N 1
ATOM 587 C CA . ASP A 1 81 ? 23.914 18.936 -15.488 1.00 34.19 81 ASP A CA 1
ATOM 588 C C . ASP A 1 81 ? 23.969 20.407 -15.858 1.00 33.65 81 ASP A C 1
ATOM 589 O O . ASP A 1 81 ? 24.249 20.772 -16.998 1.00 34.11 81 ASP A O 1
ATOM 594 N N . ALA A 1 82 ? 23.823 21.250 -14.826 1.00 30.59 82 ALA A N 1
ATOM 595 C CA . ALA A 1 82 ? 23.901 22.700 -15.040 1.00 27.91 82 ALA A CA 1
ATOM 596 C C . ALA A 1 82 ? 25.255 23.213 -14.618 1.00 24.89 82 ALA A C 1
ATOM 597 O O . ALA A 1 82 ? 25.428 24.409 -14.347 1.00 23.83 82 ALA A O 1
ATOM 599 N N . LEU A 1 83 ? 26.242 22.309 -14.511 1.00 22.61 83 LEU A N 1
ATOM 600 C CA . LEU A 1 83 ? 27.593 22.720 -14.162 1.00 19.63 83 LEU A CA 1
ATOM 601 C C . LEU A 1 83 ? 27.632 23.411 -12.799 1.00 19.52 83 LEU A C 1
ATOM 602 O O . LEU A 1 83 ? 28.581 24.178 -12.506 1.00 17.09 83 LEU A O 1
ATOM 607 N N . PHE A 1 84 ? 26.897 22.846 -11.857 1.00 17.81 84 PHE A N 1
ATOM 608 C CA . PHE A 1 84 ? 27.082 23.062 -10.440 1.00 17.65 84 PHE A CA 1
ATOM 609 C C . PHE A 1 84 ? 26.681 24.459 -9.983 1.00 18.99 84 PHE A C 1
ATOM 610 O O . PHE A 1 84 ? 27.214 24.955 -8.971 1.00 19.38 84 PHE A O 1
ATOM 618 N N . VAL A 1 85 ? 25.771 25.101 -10.705 1.00 21.11 85 VAL A N 1
ATOM 619 C CA . VAL A 1 85 ? 25.161 26.341 -10.166 1.00 19.21 85 VAL A CA 1
ATOM 620 C C . VAL A 1 85 ? 24.066 25.859 -9.206 1.00 20.40 85 VAL A C 1
ATOM 621 O O . VAL A 1 85 ? 23.620 24.709 -9.311 1.00 20.38 85 VAL A O 1
ATOM 625 N N . PRO A 1 86 ? 23.646 26.689 -8.282 1.00 18.35 86 PRO A N 1
ATOM 626 C CA . PRO A 1 86 ? 22.464 26.358 -7.476 1.00 18.19 86 PRO A CA 1
ATOM 627 C C . PRO A 1 86 ? 21.298 26.106 -8.405 1.00 18.11 86 PRO A C 1
ATOM 628 O O . PRO A 1 86 ? 21.130 26.799 -9.415 1.00 19.08 86 PRO A O 1
ATOM 632 N N . PRO A 1 87 ? 20.489 25.088 -8.143 1.00 21.38 87 PRO A N 1
ATOM 633 C CA . PRO A 1 87 ? 19.257 24.864 -8.856 1.00 22.22 87 PRO A CA 1
ATOM 634 C C . PRO A 1 87 ? 18.328 26.063 -8.679 1.00 24.64 87 PRO A C 1
ATOM 635 O O . PRO A 1 87 ? 18.409 26.767 -7.662 1.00 22.49 87 PRO A O 1
ATOM 639 N N . PRO A 1 88 ? 17.477 26.295 -9.651 1.00 25.94 88 PRO A N 1
ATOM 640 C CA . PRO A 1 88 ? 16.512 27.394 -9.561 1.00 28.14 88 PRO A CA 1
ATOM 641 C C . PRO A 1 88 ? 15.684 27.189 -8.296 1.00 30.31 88 PRO A C 1
ATOM 642 O O . PRO A 1 88 ? 15.504 26.043 -7.863 1.00 32.36 88 PRO A O 1
ATOM 646 N N . ASP A 1 89 ? 15.383 28.255 -7.569 1.00 32.03 89 ASP A N 1
ATOM 647 C CA . ASP A 1 89 ? 14.572 28.156 -6.368 1.00 31.82 89 ASP A CA 1
ATOM 648 C C . ASP A 1 89 ? 15.293 27.580 -5.170 1.00 30.43 89 ASP A C 1
ATOM 649 O O . ASP A 1 89 ? 14.626 27.285 -4.148 1.00 30.80 89 ASP A O 1
ATOM 654 N N . THR A 1 90 ? 16.603 27.414 -5.207 1.00 27.44 90 THR A N 1
ATOM 655 C CA . THR A 1 90 ? 17.360 26.986 -4.039 1.00 25.08 90 THR A CA 1
ATOM 656 C C . THR A 1 90 ? 17.137 27.984 -2.892 1.00 24.41 90 THR A C 1
ATOM 657 O O . THR A 1 90 ? 17.160 29.197 -3.089 1.00 23.56 90 THR A O 1
ATOM 661 N N . PRO A 1 91 ? 16.734 27.468 -1.738 1.00 24.94 91 PRO A N 1
ATOM 662 C CA . PRO A 1 91 ? 16.476 28.295 -0.574 1.00 23.54 91 PRO A CA 1
ATOM 663 C C . PRO A 1 91 ? 17.713 29.083 -0.178 1.00 20.28 91 PRO A C 1
ATOM 664 O O . PRO A 1 91 ? 18.838 28.575 -0.169 1.00 20.94 91 PRO A O 1
ATOM 668 N N . ASN A 1 92 ? 17.499 30.361 0.159 1.00 18.07 92 ASN A N 1
ATOM 669 C CA . ASN A 1 92 ? 18.566 31.199 0.671 1.00 17.00 92 ASN A CA 1
ATOM 670 C C . ASN A 1 92 ? 19.675 31.482 -0.321 1.00 15.50 92 ASN A C 1
ATOM 671 O O . ASN A 1 92 ? 20.754 31.967 0.093 1.00 15.46 92 ASN A O 1
ATOM 676 N N . ALA A 1 93 ? 19.420 31.303 -1.598 1.00 15.86 93 ALA A N 1
ATOM 677 C CA . ALA A 1 93 ? 20.359 31.712 -2.653 1.00 14.24 93 ALA A CA 1
ATOM 678 C C . ALA A 1 93 ? 19.823 32.973 -3.339 1.00 13.89 93 ALA A C 1
ATOM 679 O O . ALA A 1 93 ? 18.837 32.943 -4.073 1.00 13.84 93 ALA A O 1
ATOM 681 N N . LEU A 1 94 ? 20.349 34.125 -2.935 1.00 12.69 94 LEU A N 1
ATOM 682 C CA . LEU A 1 94 ? 19.849 35.414 -3.347 1.00 12.94 94 LEU A CA 1
ATOM 683 C C . LEU A 1 94 ? 20.124 35.744 -4.810 1.00 12.58 94 LEU A C 1
ATOM 684 O O . LEU A 1 94 ? 19.297 36.353 -5.481 1.00 11.61 94 LEU A O 1
ATOM 689 N N . ALA A 1 95 ? 21.306 35.375 -5.289 1.00 11.04 95 ALA A N 1
ATOM 690 C CA . ALA A 1 95 ? 21.710 35.660 -6.651 1.00 9.61 95 ALA A CA 1
ATOM 691 C C . ALA A 1 95 ? 22.949 34.826 -7.017 1.00 9.35 95 ALA A C 1
ATOM 692 O O . ALA A 1 95 ? 23.810 34.577 -6.179 1.00 11.15 95 ALA A O 1
ATOM 694 N N . TRP A 1 96 ? 23.038 34.468 -8.299 1.00 9.50 96 TRP A N 1
ATOM 695 C CA . TRP A 1 96 ? 24.260 33.806 -8.760 1.00 11.27 96 TRP A CA 1
ATOM 696 C C . TRP A 1 96 ? 24.476 34.115 -10.248 1.00 9.39 96 TRP A C 1
ATOM 697 O O . TRP A 1 96 ? 23.514 34.332 -10.986 1.00 10.67 96 TRP A O 1
ATOM 708 N N . THR A 1 97 ? 25.742 34.060 -10.642 1.00 9.12 97 THR A N 1
ATOM 709 C CA . THR A 1 97 ? 26.079 34.083 -12.068 1.00 10.05 97 THR A CA 1
ATOM 710 C C . THR A 1 97 ? 26.049 32.607 -12.560 1.00 12.47 97 THR A C 1
ATOM 711 O O . THR A 1 97 ? 26.187 31.704 -11.739 1.00 12.84 97 THR A O 1
ATOM 715 N N . ALA A 1 98 ? 26.035 32.464 -13.862 1.00 12.15 98 ALA A N 1
ATOM 716 C CA . ALA A 1 98 ? 26.313 31.161 -14.473 1.00 10.72 98 ALA A CA 1
ATOM 717 C C . ALA A 1 98 ? 27.722 30.720 -14.031 1.00 10.67 98 ALA A C 1
ATOM 718 O O . ALA A 1 98 ? 28.559 31.469 -13.577 1.00 9.63 98 ALA A O 1
ATOM 720 N N . MET A 1 99 ? 27.950 29.419 -14.285 1.00 13.25 99 MET A N 1
ATOM 721 C CA . MET A 1 99 ? 29.288 28.857 -14.024 1.00 12.90 99 MET A CA 1
ATOM 722 C C . MET A 1 99 ? 30.161 29.143 -15.255 1.00 9.54 99 MET A C 1
ATOM 723 O O . MET A 1 99 ? 29.730 28.825 -16.366 1.00 14.86 99 MET A O 1
ATOM 728 N N . LEU A 1 100 ? 31.252 29.829 -15.051 1.00 11.69 100 LEU A N 1
ATOM 729 C CA . LEU A 1 100 ? 32.042 30.393 -16.123 1.00 11.66 100 LEU A CA 1
ATOM 730 C C . LEU A 1 100 ? 33.330 29.598 -16.357 1.00 14.72 100 LEU A C 1
ATOM 731 O O . LEU A 1 100 ? 34.061 29.331 -15.413 1.00 14.62 100 LEU A O 1
ATOM 736 N N . ASN A 1 101 ? 33.595 29.290 -17.624 1.00 16.50 101 ASN A N 1
ATOM 737 C CA . ASN A 1 101 ? 34.867 28.597 -17.933 1.00 16.75 101 ASN A CA 1
ATOM 738 C C . ASN A 1 101 ? 35.973 29.608 -17.726 1.00 15.36 101 ASN A C 1
ATOM 739 O O . ASN A 1 101 ? 35.703 30.846 -17.725 1.00 15.20 101 ASN A O 1
ATOM 744 N N . ALA A 1 102 ? 37.210 29.190 -17.520 1.00 15.78 102 ALA A N 1
ATOM 745 C CA . ALA A 1 102 ? 38.307 30.139 -17.499 1.00 13.78 102 ALA A CA 1
ATOM 746 C C . ALA A 1 102 ? 38.290 30.956 -18.814 1.00 14.55 102 ALA A C 1
ATOM 747 O O . ALA A 1 102 ? 38.133 30.382 -19.903 1.00 16.82 102 ALA A O 1
ATOM 749 N N . GLY A 1 103 ? 38.329 32.264 -18.690 1.00 14.27 103 GLY A N 1
ATOM 750 C CA . GLY A 1 103 ? 38.270 33.160 -19.813 1.00 13.50 103 GLY A CA 1
ATOM 751 C C . GLY A 1 103 ? 36.865 33.727 -20.042 1.00 16.12 103 GLY A C 1
ATOM 752 O O . GLY A 1 103 ? 36.707 34.498 -20.976 1.00 19.40 103 GLY A O 1
ATOM 753 N N . GLU A 1 104 ? 35.875 33.194 -19.360 1.00 11.29 104 GLU A N 1
ATOM 754 C CA . GLU A 1 104 ? 34.499 33.629 -19.544 1.00 11.17 104 GLU A CA 1
ATOM 755 C C . GLU A 1 104 ? 34.142 34.687 -18.474 1.00 11.42 104 GLU A C 1
ATOM 756 O O . GLU A 1 104 ? 34.822 34.855 -17.464 1.00 11.23 104 GLU A O 1
ATOM 762 N N . SER A 1 105 ? 33.147 35.476 -18.822 1.00 9.41 105 SER A N 1
ATOM 763 C CA . SER A 1 105 ? 32.623 36.535 -17.945 1.00 9.82 105 SER A CA 1
ATOM 764 C C . SER A 1 105 ? 31.088 36.434 -17.942 1.00 9.12 105 SER A C 1
ATOM 765 O O . SER A 1 105 ? 30.500 36.049 -18.924 1.00 11.80 105 SER A O 1
ATOM 768 N N . GLY A 1 106 ? 30.522 36.699 -16.767 1.00 8.57 106 GLY A N 1
ATOM 769 C CA . GLY A 1 106 ? 29.035 36.584 -16.696 1.00 8.52 106 GLY A CA 1
ATOM 770 C C . GLY A 1 106 ? 28.547 37.522 -15.595 1.00 9.51 106 GLY A C 1
ATOM 771 O O . GLY A 1 106 ? 29.243 37.804 -14.626 1.00 9.03 106 GLY A O 1
ATOM 772 N N . SER A 1 107 ? 27.317 38.009 -15.791 1.00 10.80 107 SER A N 1
ATOM 773 C CA . SER A 1 107 ? 26.804 38.946 -14.761 1.00 9.88 107 SER A CA 1
ATOM 774 C C . SER A 1 107 ? 25.563 38.357 -14.110 1.00 9.35 107 SER A C 1
ATOM 775 O O . SER A 1 107 ? 24.869 37.500 -14.642 1.00 11.07 107 SER A O 1
ATOM 778 N N . VAL A 1 108 ? 25.184 39.037 -13.001 1.00 8.47 108 VAL A N 1
ATOM 779 C CA . VAL A 1 108 ? 23.850 38.821 -12.427 1.00 6.69 108 VAL A CA 1
ATOM 780 C C . VAL A 1 108 ? 23.321 40.175 -11.916 1.00 10.25 108 VAL A C 1
ATOM 781 O O . VAL A 1 108 ? 24.096 40.939 -11.389 1.00 8.90 108 VAL A O 1
ATOM 785 N N . THR A 1 109 ? 22.052 40.441 -12.209 1.00 9.58 109 THR A N 1
ATOM 786 C CA . THR A 1 109 ? 21.475 41.747 -11.799 1.00 8.54 109 THR A CA 1
ATOM 787 C C . THR A 1 109 ? 20.401 41.457 -10.767 1.00 9.21 109 THR A C 1
ATOM 788 O O . THR A 1 109 ? 19.492 40.650 -11.012 1.00 8.96 109 THR A O 1
ATOM 792 N N . PHE A 1 110 ? 20.570 42.040 -9.588 1.00 7.87 110 PHE A N 1
ATOM 793 C CA . PHE A 1 110 ? 19.730 41.689 -8.465 1.00 8.63 110 PHE A CA 1
ATOM 794 C C . PHE A 1 110 ? 19.467 42.898 -7.573 1.00 9.60 110 PHE A C 1
ATOM 795 O O . PHE A 1 110 ? 20.275 43.820 -7.517 1.00 10.26 110 PHE A O 1
ATOM 803 N N . ARG A 1 111 ? 18.426 42.768 -6.754 1.00 10.37 111 ARG A N 1
ATOM 804 C CA . ARG A 1 111 ? 18.180 43.764 -5.704 1.00 11.80 111 ARG A CA 1
ATOM 805 C C . ARG A 1 111 ? 18.863 43.277 -4.420 1.00 10.31 111 ARG A C 1
ATOM 806 O O . ARG A 1 111 ? 18.658 42.158 -3.977 1.00 12.30 111 ARG A O 1
ATOM 820 N N . THR A 1 112 ? 19.753 44.123 -3.910 1.00 11.17 112 THR A N 1
ATOM 821 C CA . THR A 1 112 ? 20.432 43.704 -2.655 1.00 9.61 112 THR A CA 1
ATOM 822 C C . THR A 1 112 ? 19.397 43.538 -1.545 1.00 12.07 112 THR A C 1
ATOM 823 O O . THR A 1 112 ? 18.357 44.209 -1.541 1.00 10.00 112 THR A O 1
ATOM 827 N N . PRO A 1 113 ? 19.673 42.664 -0.598 1.00 11.34 113 PRO A N 1
ATOM 828 C CA . PRO A 1 113 ? 18.826 42.393 0.539 1.00 8.88 113 PRO A CA 1
ATOM 829 C C . PRO A 1 113 ? 18.886 43.481 1.600 1.00 10.90 113 PRO A C 1
ATOM 830 O O . PRO A 1 113 ? 19.403 44.579 1.340 1.00 10.81 113 PRO A O 1
ATOM 834 N N . ALA A 1 114 ? 18.281 43.236 2.757 1.00 10.79 114 ALA A N 1
ATOM 835 C CA . ALA A 1 114 ? 18.282 44.255 3.852 1.00 11.23 114 ALA A CA 1
ATOM 836 C C . ALA A 1 114 ? 19.669 44.442 4.413 1.00 11.38 114 ALA A C 1
ATOM 837 O O . ALA A 1 114 ? 20.544 43.562 4.200 1.00 12.09 114 ALA A O 1
ATOM 839 N N . PRO A 1 115 ? 19.934 45.462 5.175 1.00 10.86 115 PRO A N 1
ATOM 840 C CA . PRO A 1 115 ? 21.237 45.704 5.776 1.00 10.25 115 PRO A CA 1
ATOM 841 C C . PRO A 1 115 ? 21.617 44.484 6.580 1.00 9.44 115 PRO A C 1
ATOM 842 O O . PRO A 1 115 ? 20.767 43.826 7.207 1.00 11.85 115 PRO A O 1
ATOM 846 N N . GLY A 1 116 ? 22.908 44.076 6.506 1.00 9.55 116 GLY A N 1
ATOM 847 C CA . GLY A 1 116 ? 23.328 42.883 7.223 1.00 10.83 116 GLY A CA 1
ATOM 848 C C . GLY A 1 116 ? 24.621 42.370 6.506 1.00 9.55 116 GLY A C 1
ATOM 849 O O . GLY A 1 116 ? 25.150 43.082 5.691 1.00 10.58 116 GLY A O 1
ATOM 850 N N . THR A 1 117 ? 25.011 41.203 6.946 1.00 9.86 117 THR A N 1
ATOM 851 C CA . THR A 1 117 ? 26.255 40.592 6.410 1.00 10.80 117 THR A CA 1
ATOM 852 C C . THR A 1 117 ? 25.888 39.229 5.832 1.00 8.94 117 THR A C 1
ATOM 853 O O . THR A 1 117 ? 25.072 38.475 6.314 1.00 11.04 117 THR A O 1
ATOM 859 N N . TYR A 1 118 ? 26.465 38.982 4.643 1.00 9.63 118 TYR A N 1
ATOM 860 C CA . TYR A 1 118 ? 26.053 37.853 3.829 1.00 11.15 118 TYR A CA 1
ATOM 861 C C . TYR A 1 118 ? 27.309 37.250 3.158 1.00 11.61 118 TYR A C 1
ATOM 862 O O . TYR A 1 118 ? 28.177 38.020 2.739 1.00 13.23 118 TYR A O 1
ATOM 871 N N . LEU A 1 119 ? 27.360 35.942 3.079 1.00 11.34 119 LEU A N 1
ATOM 872 C CA . LEU A 1 119 ? 28.505 35.361 2.340 1.00 12.72 119 LEU A CA 1
ATOM 873 C C . LEU A 1 119 ? 28.169 35.283 0.853 1.00 9.90 119 LEU A C 1
ATOM 874 O O . LEU A 1 119 ? 27.035 35.005 0.473 1.00 9.46 119 LEU A O 1
ATOM 879 N N . TYR A 1 120 ? 29.223 35.435 0.051 1.00 8.18 120 TYR A N 1
ATOM 880 C CA . TYR A 1 120 ? 29.165 35.028 -1.350 1.00 8.99 120 TYR A CA 1
ATOM 881 C C . TYR A 1 120 ? 30.223 33.875 -1.493 1.00 9.27 120 TYR A C 1
ATOM 882 O O . TYR A 1 120 ? 31.225 33.923 -0.783 1.00 10.11 120 TYR A O 1
ATOM 891 N N . ILE A 1 121 ? 29.877 32.900 -2.284 1.00 10.85 121 ILE A N 1
ATOM 892 C CA . ILE A 1 121 ? 30.764 31.732 -2.447 1.00 10.47 121 ILE A CA 1
ATOM 893 C C . ILE A 1 121 ? 30.794 31.362 -3.916 1.00 11.41 121 ILE A C 1
ATOM 894 O O . ILE A 1 121 ? 30.011 31.822 -4.751 1.00 9.21 121 ILE A O 1
ATOM 899 N N . CYS A 1 122 ? 31.685 30.422 -4.236 1.00 9.50 122 CYS A N 1
ATOM 900 C CA . CYS A 1 122 ? 31.659 29.755 -5.530 1.00 13.46 122 CYS A CA 1
ATOM 901 C C . CYS A 1 122 ? 31.123 28.329 -5.259 1.00 12.84 122 CYS A C 1
ATOM 902 O O . CYS A 1 122 ? 31.536 27.754 -4.243 1.00 11.85 122 CYS A O 1
ATOM 905 N N . THR A 1 123 ? 30.230 27.838 -6.069 1.00 14.02 123 THR A N 1
ATOM 906 C CA . THR A 1 123 ? 29.680 26.510 -5.858 1.00 11.78 123 THR A CA 1
ATOM 907 C C . THR A 1 123 ? 30.297 25.427 -6.738 1.00 13.99 123 THR A C 1
ATOM 908 O O . THR A 1 123 ? 29.812 24.288 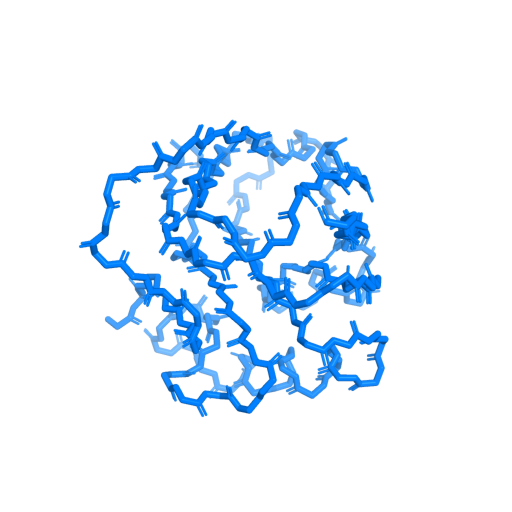-6.623 1.00 13.99 123 THR A O 1
ATOM 912 N N . PHE A 1 124 ? 31.331 25.745 -7.490 1.00 12.55 124 PHE A N 1
ATOM 913 C CA . PHE A 1 124 ? 31.957 24.594 -8.252 1.00 13.87 124 PHE A CA 1
ATOM 914 C C . PHE A 1 124 ? 32.487 23.620 -7.190 1.00 13.58 124 PHE A C 1
ATOM 915 O O . PHE A 1 124 ? 33.047 24.047 -6.204 1.00 12.89 124 PHE A O 1
ATOM 923 N N . PRO A 1 125 ? 32.258 22.333 -7.394 1.00 15.66 125 PRO A N 1
ATOM 924 C CA . PRO A 1 125 ? 32.659 21.323 -6.408 1.00 15.90 125 PRO A CA 1
ATOM 925 C C . PRO A 1 125 ? 34.006 21.542 -5.801 1.00 15.30 125 PRO A C 1
ATOM 926 O O . PRO A 1 125 ? 35.020 21.718 -6.457 1.00 17.15 125 PRO A O 1
ATOM 930 N N . GLY A 1 126 ? 34.043 21.579 -4.434 1.00 15.59 126 GLY A N 1
ATOM 931 C CA . GLY A 1 126 ? 35.269 21.791 -3.729 1.00 16.47 126 GLY A CA 1
ATOM 932 C C . GLY A 1 126 ? 35.721 23.182 -3.453 1.00 15.53 126 GLY A C 1
ATOM 933 O O . GLY A 1 126 ? 36.543 23.441 -2.558 1.00 16.54 126 GLY A O 1
ATOM 934 N N . HIS A 1 127 ? 35.293 24.190 -4.260 1.00 14.56 127 HIS A N 1
ATOM 935 C CA . HIS A 1 127 ? 35.832 25.522 -4.107 1.00 13.37 127 HIS A CA 1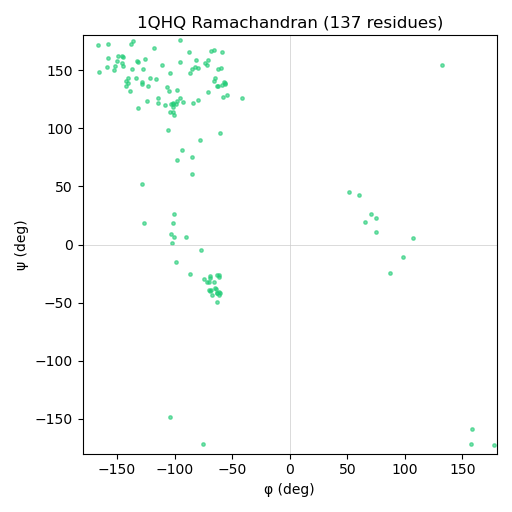
ATOM 936 C C . HIS A 1 127 ? 35.413 26.211 -2.817 1.00 9.69 127 HIS A C 1
ATOM 937 O O . HIS A 1 127 ? 36.252 26.844 -2.184 1.00 12.37 127 HIS A O 1
ATOM 944 N N . TYR A 1 128 ? 34.155 26.025 -2.428 1.00 12.88 128 TYR A N 1
ATOM 945 C CA . TYR A 1 128 ? 33.678 26.627 -1.162 1.00 15.56 128 TYR A CA 1
ATOM 946 C C . TYR A 1 128 ? 34.420 26.055 0.036 1.00 14.15 128 TYR A C 1
ATOM 947 O O . TYR A 1 128 ? 35.064 26.800 0.782 1.00 15.95 128 TYR A O 1
ATOM 956 N N . LEU A 1 129 ? 34.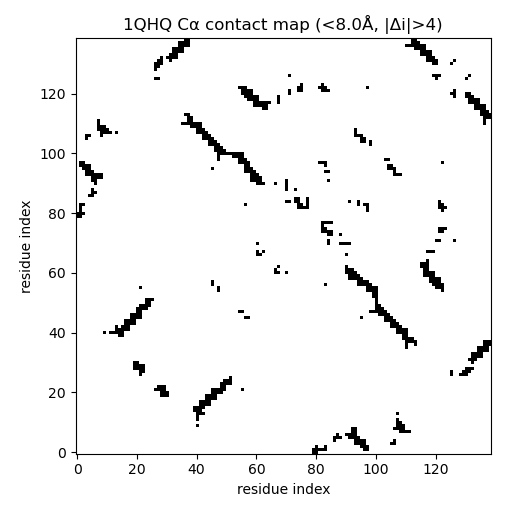629 24.724 0.012 1.00 16.22 129 LEU A N 1
ATOM 957 C CA . LEU A 1 129 ? 35.436 24.117 1.103 1.00 18.15 129 LEU A CA 1
ATOM 958 C C . LEU A 1 129 ? 36.879 24.510 1.025 1.00 16.39 129 LEU A C 1
ATOM 959 O O . LEU A 1 129 ? 37.553 24.660 2.080 1.00 18.52 129 LEU A O 1
ATOM 964 N N . ALA A 1 130 ? 37.411 24.834 -0.156 1.00 14.29 130 ALA A N 1
ATOM 965 C CA . ALA A 1 130 ? 38.757 25.299 -0.289 1.00 13.89 130 ALA A CA 1
ATOM 966 C C . ALA A 1 130 ? 38.966 26.736 0.120 1.00 13.96 130 ALA A C 1
ATOM 967 O O . ALA A 1 130 ? 40.090 27.243 0.064 1.00 16.19 130 ALA A O 1
ATOM 969 N N . GLY A 1 131 ? 37.868 27.446 0.464 1.00 14.57 131 GLY A N 1
ATOM 970 C CA . GLY A 1 131 ? 37.943 28.803 0.92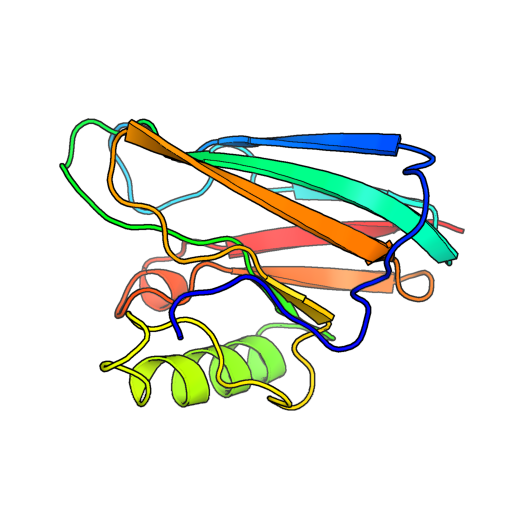5 1.00 15.36 131 GLY A CA 1
ATOM 971 C C . GLY A 1 131 ? 37.451 29.865 -0.069 1.00 12.70 131 GLY A C 1
ATOM 972 O O . GLY A 1 131 ? 37.753 31.060 0.171 1.00 15.33 131 GLY A O 1
ATOM 973 N N . MET A 1 132 ? 36.902 29.462 -1.180 1.00 12.38 132 MET A N 1
ATOM 974 C CA . MET A 1 132 ? 36.462 30.442 -2.205 1.00 11.17 132 MET A CA 1
ATOM 975 C C . MET A 1 132 ? 35.117 31.052 -1.754 1.00 11.69 132 MET A C 1
ATOM 976 O O . MET A 1 132 ? 34.053 30.582 -2.069 1.00 9.49 132 MET A O 1
ATOM 981 N N . LYS A 1 133 ? 35.306 32.142 -1.014 1.00 13.54 133 LYS A N 1
ATOM 982 C CA . LYS A 1 133 ? 34.126 32.819 -0.409 1.00 12.49 133 LYS A CA 1
ATOM 983 C C . LYS A 1 133 ? 34.570 34.258 -0.134 1.00 12.80 133 LYS A C 1
ATOM 984 O O . LYS A 1 133 ? 35.742 34.538 -0.099 1.00 12.97 133 LYS A O 1
ATOM 990 N N . GLY A 1 134 ? 33.586 35.073 0.264 1.00 11.19 134 GLY A N 1
ATOM 991 C CA . GLY A 1 134 ? 33.919 36.469 0.646 1.00 10.70 134 GLY A CA 1
ATOM 992 C C . GLY A 1 134 ? 32.648 36.994 1.378 1.00 9.82 134 GLY A C 1
ATOM 993 O O . GLY A 1 134 ? 31.642 36.287 1.423 1.00 10.32 134 GLY A O 1
ATOM 994 N N . THR A 1 135 ? 32.795 38.164 1.951 1.00 11.52 135 THR A N 1
ATOM 995 C CA . THR A 1 135 ? 31.697 38.706 2.753 1.00 11.10 135 THR A CA 1
ATOM 996 C C . THR A 1 135 ? 31.147 39.981 2.087 1.00 9.07 135 THR A C 1
ATOM 997 O O . THR A 1 135 ? 31.889 40.911 1.842 1.00 9.20 135 THR A O 1
ATOM 1001 N N . LEU A 1 136 ? 29.838 39.942 1.876 1.00 9.89 136 LEU A N 1
ATOM 1002 C CA . LEU A 1 136 ? 29.154 41.176 1.405 1.00 9.51 136 LEU A CA 1
ATOM 1003 C C . LEU A 1 136 ? 28.538 41.840 2.661 1.00 9.94 136 LEU A C 1
ATOM 1004 O O . LEU A 1 136 ? 27.711 41.224 3.325 1.00 9.92 136 LEU A O 1
ATOM 1009 N N . THR A 1 137 ? 28.908 43.074 2.893 1.00 10.07 137 THR A N 1
ATOM 1010 C CA . THR A 1 137 ? 28.218 43.865 3.946 1.00 10.36 137 THR A CA 1
ATOM 1011 C C . THR A 1 137 ? 27.239 44.846 3.233 1.00 7.86 137 THR A C 1
ATOM 1012 O O . THR A 1 137 ? 27.613 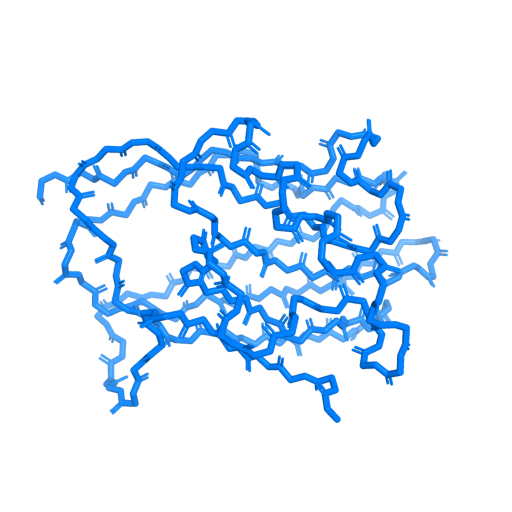45.527 2.333 1.00 9.74 137 THR A O 1
ATOM 1016 N N . VAL A 1 138 ? 25.976 44.654 3.615 1.00 10.58 138 VAL A N 1
ATOM 1017 C CA . VAL A 1 138 ? 24.935 45.502 2.987 1.00 10.16 138 VAL A CA 1
ATOM 1018 C C . VAL A 1 138 ? 24.592 46.608 3.996 1.00 10.10 138 VAL A C 1
ATOM 1019 O O . VAL A 1 138 ? 24.308 46.316 5.153 1.00 10.38 138 VAL A O 1
ATOM 1023 N N . THR A 1 139 ? 24.790 47.811 3.543 1.00 10.07 139 THR A N 1
ATOM 1024 C CA . THR A 1 139 ? 24.638 48.998 4.464 1.00 10.95 139 THR A CA 1
ATOM 1025 C C . THR A 1 139 ? 23.225 49.539 4.294 1.00 11.22 139 THR A C 1
ATOM 1026 O O . THR A 1 139 ? 22.399 49.053 3.565 1.00 12.04 139 THR A O 1
ATOM 1030 N N . PRO A 1 140 ? 22.930 50.577 5.145 1.00 10.75 140 PRO A N 1
ATOM 1031 C CA . PRO A 1 140 ? 21.554 51.074 5.190 1.00 13.63 140 PRO A CA 1
ATOM 1032 C C . PRO A 1 140 ? 20.906 51.408 3.898 1.00 16.46 140 PRO A C 1
ATOM 1033 O O . PRO A 1 140 ? 21.477 52.056 3.009 1.00 18.44 140 PRO A O 1
#

GO terms:
  GO:0005507 copper ion binding (F, IDA)
  GO:0005886 plasma membrane (C, IDA)
  GO:0016491 oxidoreductase activity (F, IDA)
  GO:0009767 photosynthetic electron transport chain (P, IDA)

Nearest PDB structures (foldseek):
  1ov8-assembly1_A  TM=1.007E+00  e=2.660E-29  Chloroflexus aurantiacus
  6l9s-assembly1_A  TM=9.219E-01  e=2.199E-14  Roseiflexus castenholzii DSM 13941
  2aan-assembly1_A  TM=9.270E-01  e=7.854E-13  Chloroflexus aurantiacus
  2dv6-assembly1_D  TM=7.108E-01  e=1.355E-06  Hyphomicrobium denitrificans
  6the-assembly1_A  TM=5.459E-01  e=3.210E-05  Bradyrhizobium sp. ORS 375

Solvent-accessible surface area: 6161 Å² total; per-residue (Å²): 118,53,44,73,15,21,86,33,63,33,162,81,120,48,76,74,77,30,78,0,118,5,15,71,95,47,61,27,4,60,57,87,81,18,79,8,36,12,101,24,12,0,86,0,26,0,20,0,111,21,111,90,61,28,35,0,0,0,0,0,0,59,18,38,73,131,38,0,44,63,0,18,70,33,0,99,116,28,59,149,3,65,37,2,1,37,110,141,13,100,68,1,12,0,7,0,19,3,8,69,38,59,75,75,18,46,5,31,0,72,3,16,64,77,32,90,19,19,0,0,0,0,37,48,40,8,17,154,64,37,0,74,5,47,0,60,4,51,152